Protein AF-A0A2E6ZWR4-F1 (afdb_monomer_lite)

Radius of gyration: 27.85 Å; chains: 1; bounding box: 72×24×108 Å

Secondary structure (DSSP, 8-state):
---THHHHHHHHHHHHHHHHHHHHHHHHHHHHHHHHTT-HHHHHHHHTTGGGT-TT-HHHHHHHHHHHHHHHHHHHHHHHHHHTT-HHHHHHHHHTT-S--S--SHHHHHHHHHHHHHHHHHHHHHHHHHTSTTS-S-----

Sequence (142 aa):
MADPATQSSTQVSEQLPADRDVRIAELLRSGLAHYFRGQFEPAIDVWARVPLLDRDHPLACDCIDRARAAVAALLRESEALAAEGRFVDGLGVLSRVGVGDDDRVDVDRMRVEFQRAALGALLSSVAAQGHTAGSGSESGRS

Structure (mmCIF, N/CA/C/O backbone):
data_AF-A0A2E6ZWR4-F1
#
_entry.id   AF-A0A2E6ZWR4-F1
#
loop_
_atom_site.group_PDB
_atom_site.id
_atom_site.type_symbol
_atom_site.label_atom_id
_atom_site.label_alt_id
_atom_site.label_comp_id
_atom_site.label_asym_id
_atom_site.label_entity_id
_atom_site.label_seq_id
_atom_site.pdbx_PDB_ins_code
_atom_site.Cartn_x
_atom_site.Cartn_y
_atom_site.Cartn_z
_atom_site.occupancy
_atom_site.B_iso_or_equiv
_atom_site.auth_seq_id
_atom_site.auth_comp_id
_atom_site.auth_asym_id
_atom_site.auth_atom_id
_atom_site.pdbx_PDB_model_num
ATOM 1 N N . MET A 1 1 ? 30.602 -12.336 -50.685 1.00 48.97 1 MET A N 1
ATOM 2 C CA . MET A 1 1 ? 30.801 -13.044 -49.406 1.00 48.97 1 MET A CA 1
ATOM 3 C C . MET A 1 1 ? 30.760 -11.983 -48.321 1.00 48.97 1 MET A C 1
ATOM 5 O O . MET A 1 1 ? 31.732 -11.257 -48.187 1.00 48.97 1 MET A O 1
ATOM 9 N N . ALA A 1 2 ? 29.598 -11.766 -47.701 1.00 54.44 2 ALA A N 1
ATOM 10 C CA . ALA A 1 2 ? 29.435 -10.766 -46.646 1.00 54.44 2 ALA A CA 1
ATOM 11 C C . ALA A 1 2 ? 29.805 -11.404 -45.301 1.00 54.44 2 ALA A C 1
ATOM 13 O O . ALA A 1 2 ? 29.348 -12.508 -45.011 1.00 54.44 2 ALA A O 1
ATOM 14 N N . ASP A 1 3 ? 30.660 -10.729 -44.538 1.00 57.72 3 ASP A N 1
ATOM 15 C CA . ASP A 1 3 ? 31.167 -11.186 -43.244 1.00 57.72 3 ASP A CA 1
ATOM 16 C C . ASP A 1 3 ? 30.056 -11.128 -42.169 1.00 57.72 3 ASP A C 1
ATOM 18 O O . ASP A 1 3 ? 29.534 -10.042 -41.900 1.00 57.72 3 ASP A O 1
ATOM 22 N N . PRO A 1 4 ? 29.671 -12.249 -41.528 1.00 61.91 4 PRO A N 1
ATOM 23 C CA . PRO A 1 4 ? 28.610 -12.277 -40.514 1.00 61.91 4 PRO A CA 1
ATOM 24 C C . PRO A 1 4 ? 29.039 -11.710 -39.146 1.00 61.91 4 PRO A C 1
ATOM 26 O O . PRO A 1 4 ? 28.212 -11.576 -38.248 1.00 61.91 4 PRO A O 1
ATOM 29 N N . ALA A 1 5 ? 30.316 -11.362 -38.957 1.00 59.69 5 ALA A N 1
ATOM 30 C CA . ALA A 1 5 ? 30.840 -10.921 -37.662 1.00 59.69 5 ALA A CA 1
ATOM 31 C C . ALA A 1 5 ? 30.540 -9.447 -37.322 1.00 59.69 5 ALA A C 1
ATOM 33 O O . ALA A 1 5 ? 30.563 -9.073 -36.151 1.00 59.69 5 ALA A O 1
ATOM 34 N N . THR A 1 6 ? 30.233 -8.599 -38.309 1.00 58.78 6 THR A N 1
ATOM 35 C CA . THR A 1 6 ? 29.997 -7.160 -38.070 1.00 58.78 6 THR A CA 1
ATOM 36 C C . THR A 1 6 ? 28.577 -6.867 -37.577 1.00 58.78 6 THR A C 1
ATOM 38 O O . THR A 1 6 ? 28.364 -5.880 -36.881 1.00 58.78 6 THR A O 1
ATOM 41 N N . GLN A 1 7 ? 27.604 -7.737 -37.874 1.00 58.31 7 GLN A N 1
ATOM 42 C CA . GLN A 1 7 ? 26.203 -7.521 -37.491 1.00 58.31 7 GLN A CA 1
ATOM 43 C C . GLN A 1 7 ? 25.979 -7.695 -35.982 1.00 58.31 7 GLN A C 1
ATOM 45 O O . GLN A 1 7 ? 25.259 -6.906 -35.378 1.00 58.31 7 GLN A O 1
ATOM 50 N N . SER A 1 8 ? 26.657 -8.653 -35.345 1.00 58.06 8 SER A N 1
ATOM 51 C CA . SER A 1 8 ? 26.458 -8.956 -33.922 1.00 58.06 8 SER A CA 1
ATOM 52 C C . SER A 1 8 ? 26.887 -7.824 -32.976 1.00 58.06 8 SER A C 1
ATOM 54 O O . SER A 1 8 ? 26.264 -7.645 -31.936 1.00 58.06 8 SER A O 1
ATOM 56 N N . SER A 1 9 ? 27.906 -7.026 -33.322 1.00 57.19 9 SER A N 1
ATOM 57 C CA . SER A 1 9 ? 28.370 -5.918 -32.460 1.00 57.19 9 SER A CA 1
ATOM 58 C C . SER A 1 9 ? 27.473 -4.678 -32.519 1.00 57.19 9 SER A C 1
ATOM 60 O O . SER A 1 9 ? 27.278 -4.006 -31.504 1.00 57.19 9 SER A O 1
ATOM 62 N N . THR A 1 10 ? 26.908 -4.368 -33.688 1.00 58.88 10 THR A N 1
ATOM 63 C CA . THR A 1 10 ? 25.992 -3.227 -33.848 1.00 58.88 10 THR A CA 1
ATOM 64 C C . THR A 1 10 ? 24.609 -3.556 -33.283 1.00 58.88 10 THR A C 1
ATOM 66 O O . THR A 1 10 ? 24.055 -2.763 -32.527 1.00 58.88 10 THR A O 1
ATOM 69 N N . GLN A 1 11 ? 24.109 -4.775 -33.521 1.00 58.88 11 GLN A N 1
ATOM 70 C CA . GLN A 1 11 ? 22.780 -5.197 -33.066 1.00 58.88 11 GLN A CA 1
ATOM 71 C C . GLN A 1 11 ? 22.659 -5.236 -31.532 1.00 58.88 11 GLN A C 1
ATOM 73 O O . GLN A 1 11 ? 21.685 -4.737 -30.977 1.00 58.88 11 GLN A O 1
ATOM 78 N N . VAL A 1 12 ? 23.678 -5.739 -30.822 1.00 61.72 12 VAL A N 1
ATOM 79 C CA . VAL A 1 12 ? 23.679 -5.807 -29.346 1.00 61.72 12 VAL A CA 1
ATOM 80 C C . VAL A 1 12 ? 23.626 -4.414 -28.698 1.00 61.72 12 VAL A C 1
ATOM 82 O O . VAL A 1 12 ? 23.031 -4.254 -27.633 1.00 61.72 12 VAL A O 1
ATOM 85 N N . SER A 1 13 ? 24.201 -3.397 -29.346 1.00 59.25 13 SER A N 1
ATOM 86 C CA . SER A 1 13 ? 24.250 -2.027 -28.814 1.00 59.25 13 SER A CA 1
ATOM 87 C C . SER A 1 13 ? 22.910 -1.286 -28.954 1.00 59.25 13 SER A C 1
ATOM 89 O O . SER A 1 13 ? 22.575 -0.476 -28.094 1.00 59.25 13 SER A O 1
ATOM 91 N N . GLU A 1 14 ? 22.124 -1.590 -29.993 1.00 61.69 14 GLU A N 1
ATOM 92 C CA . GLU A 1 14 ? 20.777 -1.028 -30.217 1.00 61.69 14 GLU A CA 1
ATOM 93 C C . GLU A 1 14 ? 19.658 -1.841 -29.541 1.00 61.69 14 GLU A C 1
ATOM 95 O O . GLU A 1 14 ? 18.616 -1.286 -29.198 1.00 61.69 14 GLU A O 1
ATOM 100 N N . GLN A 1 15 ? 19.869 -3.139 -29.294 1.00 66.06 15 GLN A N 1
ATOM 101 C CA . GLN A 1 15 ? 18.907 -3.991 -28.581 1.00 66.06 15 GLN A CA 1
ATOM 102 C C . GLN A 1 15 ? 18.849 -3.692 -27.077 1.00 66.06 15 GLN A C 1
ATOM 104 O O . GLN A 1 15 ? 17.773 -3.742 -26.492 1.00 66.06 15 GLN A O 1
ATOM 109 N N . LEU A 1 16 ? 19.972 -3.326 -26.446 1.00 70.75 16 LEU A N 1
ATOM 110 C CA . LEU A 1 16 ? 20.028 -3.098 -24.994 1.00 70.75 16 LEU A CA 1
ATOM 111 C C . LEU A 1 16 ? 19.099 -1.962 -24.496 1.00 70.75 16 LEU A C 1
ATOM 113 O O . LEU A 1 16 ? 18.450 -2.141 -23.463 1.00 70.75 16 LEU A O 1
ATOM 117 N N . PRO A 1 17 ? 19.011 -0.799 -25.178 1.00 76.75 17 PRO A N 1
ATOM 118 C CA . PRO A 1 17 ? 18.046 0.250 -24.844 1.00 76.75 17 PRO A CA 1
ATOM 119 C C . PRO A 1 17 ? 16.598 -0.160 -25.140 1.00 76.75 17 PRO A C 1
ATOM 121 O O . PRO A 1 17 ? 15.722 0.079 -24.315 1.00 76.75 17 PRO A O 1
ATOM 124 N N . ALA A 1 18 ? 16.346 -0.840 -26.264 1.00 81.38 18 ALA A N 1
ATOM 125 C CA . ALA A 1 18 ? 15.003 -1.294 -26.625 1.00 81.38 18 ALA A CA 1
ATOM 126 C C . ALA A 1 18 ? 14.454 -2.328 -25.622 1.00 81.38 18 ALA A C 1
ATOM 128 O O . ALA A 1 18 ? 13.310 -2.223 -25.180 1.00 81.38 18 ALA A O 1
ATOM 129 N N . ASP A 1 19 ? 15.286 -3.280 -25.195 1.00 87.25 19 ASP A N 1
ATOM 130 C CA . ASP A 1 19 ? 14.933 -4.270 -24.173 1.00 87.25 19 ASP A CA 1
ATOM 131 C C . ASP A 1 19 ? 14.662 -3.601 -22.816 1.00 87.25 19 ASP A C 1
ATOM 133 O O . ASP A 1 19 ? 13.757 -4.004 -22.078 1.00 87.25 19 ASP A O 1
ATOM 137 N N . ARG A 1 20 ? 15.409 -2.536 -22.495 1.00 86.62 20 ARG A N 1
ATOM 138 C CA . ARG A 1 20 ? 15.184 -1.723 -21.296 1.00 86.62 20 ARG A CA 1
ATOM 139 C C . ARG A 1 20 ? 13.829 -1.023 -21.342 1.00 86.62 20 ARG A C 1
ATOM 141 O O . ARG A 1 20 ? 13.088 -1.110 -20.365 1.00 86.62 20 ARG A O 1
ATOM 148 N N . ASP A 1 21 ? 13.490 -0.377 -22.451 1.00 87.62 21 ASP A N 1
ATOM 149 C CA . ASP A 1 21 ? 12.226 0.350 -22.609 1.00 87.62 21 ASP A CA 1
ATOM 150 C C . ASP A 1 21 ? 11.019 -0.591 -22.528 1.00 87.62 21 ASP A C 1
ATOM 152 O O . ASP A 1 21 ? 10.040 -0.301 -21.832 1.00 87.62 21 ASP A O 1
ATOM 156 N N . VAL A 1 22 ? 11.111 -1.767 -23.161 1.00 91.69 22 VAL A N 1
ATOM 157 C CA . VAL A 1 22 ? 10.099 -2.828 -23.040 1.00 91.69 22 VAL A CA 1
ATOM 158 C C . VAL A 1 22 ? 9.942 -3.241 -21.579 1.00 91.69 22 VAL A C 1
ATOM 160 O O . VAL A 1 22 ? 8.818 -3.318 -21.073 1.00 91.69 22 VAL A O 1
ATOM 163 N N . ARG A 1 23 ? 11.054 -3.440 -20.864 1.00 90.00 23 ARG A N 1
ATOM 164 C CA . ARG A 1 23 ? 11.020 -3.840 -19.458 1.00 90.00 23 ARG A CA 1
ATOM 165 C C . ARG A 1 23 ? 10.426 -2.766 -18.548 1.00 90.00 23 ARG A C 1
ATOM 167 O O . ARG A 1 23 ? 9.652 -3.094 -17.649 1.00 90.00 23 ARG A O 1
ATOM 174 N N . ILE A 1 24 ? 10.745 -1.495 -18.783 1.00 88.75 24 ILE A N 1
ATOM 175 C CA . ILE A 1 24 ? 10.148 -0.362 -18.063 1.00 88.75 24 ILE A CA 1
ATOM 176 C C . ILE A 1 24 ? 8.634 -0.332 -18.307 1.00 88.75 24 ILE A C 1
ATOM 178 O O . ILE A 1 24 ? 7.858 -0.257 -17.352 1.00 88.75 24 ILE A O 1
ATOM 182 N N . ALA A 1 25 ? 8.192 -0.478 -19.559 1.00 90.44 25 ALA A N 1
ATOM 183 C CA . ALA A 1 25 ? 6.772 -0.493 -19.906 1.00 90.44 25 ALA A CA 1
ATOM 184 C C . ALA A 1 25 ? 6.008 -1.670 -19.267 1.00 90.44 25 ALA A C 1
ATOM 186 O O . ALA A 1 25 ? 4.844 -1.525 -18.881 1.00 90.44 25 ALA A O 1
ATOM 187 N N . GLU A 1 26 ? 6.635 -2.841 -19.136 1.00 90.81 26 GLU A N 1
ATOM 188 C CA . GLU A 1 26 ? 6.075 -3.983 -18.401 1.00 90.81 26 GLU A CA 1
ATOM 189 C C . GLU A 1 26 ? 5.907 -3.687 -16.909 1.00 90.81 26 GLU A C 1
ATOM 191 O O . GLU A 1 26 ? 4.823 -3.912 -16.367 1.00 90.81 26 GLU A O 1
ATOM 196 N N . LEU A 1 27 ? 6.945 -3.155 -16.256 1.00 88.06 27 LEU A N 1
ATOM 197 C CA . LEU A 1 27 ? 6.906 -2.803 -14.835 1.00 88.06 27 LEU A CA 1
ATOM 198 C C . LEU A 1 27 ? 5.817 -1.762 -14.557 1.00 88.06 27 LEU A C 1
ATOM 200 O O . LEU A 1 27 ? 4.997 -1.950 -13.659 1.00 88.06 27 LEU A O 1
ATOM 204 N N . LEU A 1 28 ? 5.735 -0.706 -15.372 1.00 87.69 28 LEU A N 1
ATOM 205 C CA . LEU A 1 28 ? 4.702 0.321 -15.231 1.00 87.69 28 LEU A CA 1
ATOM 206 C C . LEU A 1 28 ? 3.293 -0.273 -15.332 1.00 87.69 28 LEU A C 1
ATOM 208 O O . LEU A 1 28 ? 2.453 -0.023 -14.465 1.00 87.69 28 LEU A O 1
ATOM 212 N N . ARG A 1 29 ? 3.044 -1.104 -16.350 1.00 91.44 29 ARG A N 1
ATOM 213 C CA . ARG A 1 29 ? 1.741 -1.744 -16.583 1.00 91.44 29 ARG A CA 1
ATOM 214 C C . ARG A 1 29 ? 1.370 -2.731 -15.477 1.00 91.44 29 ARG A C 1
ATOM 216 O O . ARG A 1 29 ? 0.216 -2.767 -15.057 1.00 91.44 29 ARG A O 1
ATOM 223 N N . SER A 1 30 ? 2.339 -3.511 -15.002 1.00 86.00 30 SER A N 1
ATOM 224 C CA . SER A 1 30 ? 2.144 -4.460 -13.906 1.00 86.00 30 SER A CA 1
ATOM 225 C C . SER A 1 30 ? 1.821 -3.734 -12.600 1.00 86.00 30 SER A C 1
ATOM 227 O O . SER A 1 30 ? 0.849 -4.083 -11.936 1.00 86.00 30 SER A O 1
ATOM 229 N N . GLY A 1 31 ? 2.563 -2.676 -12.255 1.00 82.44 31 GLY A N 1
ATOM 230 C CA . GLY A 1 31 ? 2.281 -1.885 -11.055 1.00 82.44 31 GLY A CA 1
ATOM 231 C C . GLY A 1 31 ? 0.929 -1.167 -11.132 1.00 82.44 31 GLY A C 1
ATOM 232 O O . GLY A 1 31 ? 0.187 -1.153 -10.153 1.00 82.44 31 GLY A O 1
ATOM 233 N N . LEU A 1 32 ? 0.521 -0.684 -12.315 1.00 87.06 32 LEU A N 1
ATOM 234 C CA . LEU A 1 32 ? -0.822 -0.121 -12.518 1.00 87.06 32 LEU A CA 1
ATOM 235 C C . LEU A 1 32 ? -1.931 -1.145 -12.249 1.00 87.06 32 LEU A C 1
ATOM 237 O O . LEU A 1 32 ? -2.946 -0.801 -11.642 1.00 87.06 32 LEU A O 1
ATOM 241 N N . ALA A 1 33 ? -1.748 -2.403 -12.658 1.00 84.94 33 ALA A N 1
ATOM 242 C CA . ALA A 1 33 ? -2.722 -3.457 -12.384 1.00 84.94 33 ALA A CA 1
ATOM 243 C C . ALA A 1 33 ? -2.906 -3.700 -10.875 1.00 84.94 33 ALA A C 1
ATOM 245 O O . ALA A 1 33 ? -4.036 -3.907 -10.431 1.00 84.94 33 ALA A O 1
ATOM 246 N N . HIS A 1 34 ? -1.830 -3.627 -10.085 1.00 80.44 34 HIS A N 1
ATOM 247 C CA . HIS A 1 34 ? -1.900 -3.688 -8.622 1.00 80.44 34 HIS A CA 1
ATOM 248 C C . HIS A 1 34 ? -2.564 -2.441 -8.026 1.00 80.44 34 HIS A C 1
ATOM 250 O O . HIS A 1 34 ? -3.484 -2.560 -7.214 1.00 80.44 34 HIS A O 1
ATOM 256 N N . TYR A 1 35 ? -2.183 -1.252 -8.496 1.00 78.25 35 TYR A N 1
ATOM 257 C CA . TYR A 1 35 ? -2.740 0.022 -8.038 1.00 78.25 35 TYR A CA 1
ATOM 258 C C . TYR A 1 35 ? -4.266 0.073 -8.189 1.00 78.25 35 TYR A C 1
ATOM 260 O O . TYR A 1 35 ? -4.979 0.375 -7.233 1.00 78.25 35 TYR A O 1
ATOM 268 N N . PHE A 1 36 ? -4.794 -0.303 -9.359 1.00 80.75 36 PHE A N 1
ATOM 269 C CA . PHE A 1 36 ? -6.242 -0.325 -9.600 1.00 80.75 36 PHE A CA 1
ATOM 270 C C . PHE A 1 36 ? -6.989 -1.390 -8.787 1.00 80.75 36 PHE A C 1
ATOM 272 O O . PHE A 1 36 ? -8.196 -1.270 -8.591 1.00 80.75 36 PHE A O 1
ATOM 279 N N . ARG A 1 37 ? -6.291 -2.413 -8.281 1.00 81.94 37 ARG A N 1
ATOM 280 C CA . ARG A 1 37 ? -6.846 -3.409 -7.351 1.00 81.94 37 ARG A CA 1
ATOM 281 C C . ARG A 1 37 ? -6.798 -2.950 -5.887 1.00 81.94 37 ARG A C 1
ATOM 283 O O . ARG A 1 37 ? -7.182 -3.721 -5.014 1.00 81.94 37 ARG A O 1
ATOM 290 N N . GLY A 1 38 ? -6.322 -1.732 -5.612 1.00 78.56 38 GLY A N 1
ATOM 291 C CA . GLY A 1 38 ? -6.100 -1.214 -4.255 1.00 78.56 38 GLY A CA 1
ATOM 292 C C . GLY A 1 38 ? -4.848 -1.778 -3.575 1.00 78.56 38 GLY A C 1
ATOM 293 O O . GLY A 1 38 ? -4.586 -1.478 -2.413 1.00 78.56 38 GLY A O 1
ATOM 294 N N . GLN A 1 39 ? -4.052 -2.569 -4.298 1.00 82.81 39 GLN A N 1
ATOM 295 C CA . GLN A 1 39 ? -2.819 -3.184 -3.817 1.00 82.81 39 GLN A CA 1
ATOM 296 C C . GLN A 1 39 ? -1.663 -2.189 -3.983 1.00 82.81 39 GLN A C 1
ATOM 298 O O . GLN A 1 39 ? -0.794 -2.357 -4.837 1.00 82.81 39 GLN A O 1
ATOM 303 N N . PHE A 1 40 ? -1.694 -1.108 -3.204 1.00 81.25 40 PHE A N 1
ATOM 304 C CA . PHE A 1 40 ? -0.751 0.004 -3.346 1.00 81.25 40 PHE A CA 1
ATOM 305 C C . PHE A 1 40 ? 0.700 -0.389 -3.043 1.00 81.25 40 PHE A C 1
ATOM 307 O O . PHE A 1 40 ? 1.587 0.055 -3.761 1.00 81.25 40 PHE A O 1
ATOM 314 N N . GLU A 1 41 ? 0.937 -1.261 -2.060 1.00 79.00 41 GLU A N 1
ATOM 315 C CA . GLU A 1 41 ? 2.291 -1.738 -1.728 1.00 79.00 41 GLU A CA 1
ATOM 316 C C . GLU A 1 41 ? 2.898 -2.596 -2.859 1.00 79.00 41 GLU A C 1
ATOM 318 O O . GLU A 1 41 ? 3.922 -2.188 -3.405 1.00 79.00 41 GLU A O 1
ATOM 323 N N . PRO A 1 42 ? 2.231 -3.660 -3.371 1.00 82.31 42 PRO A N 1
ATOM 324 C CA . PRO A 1 42 ? 2.722 -4.369 -4.559 1.00 82.31 42 PRO A CA 1
ATOM 325 C C . PRO A 1 42 ? 2.938 -3.468 -5.784 1.00 82.31 42 PRO A C 1
ATOM 327 O O . PRO A 1 42 ? 3.829 -3.717 -6.596 1.00 82.31 42 PRO A O 1
ATOM 330 N N . ALA A 1 43 ? 2.136 -2.408 -5.943 1.00 83.69 43 ALA A N 1
ATOM 331 C CA . ALA A 1 43 ? 2.357 -1.428 -7.003 1.00 83.69 43 ALA A CA 1
ATOM 332 C C . ALA A 1 43 ? 3.673 -0.652 -6.805 1.00 83.69 43 ALA A C 1
ATOM 334 O O . ALA A 1 43 ? 4.437 -0.507 -7.762 1.00 83.69 43 ALA A O 1
ATOM 335 N N . ILE A 1 44 ? 3.951 -0.196 -5.577 1.00 86.12 44 ILE A N 1
ATOM 336 C CA . ILE A 1 44 ? 5.193 0.498 -5.207 1.00 86.12 44 ILE A CA 1
ATOM 337 C C . ILE A 1 44 ? 6.400 -0.409 -5.444 1.00 86.12 44 ILE A C 1
ATOM 339 O O . ILE A 1 44 ? 7.346 0.035 -6.092 1.00 86.12 44 ILE A O 1
ATOM 343 N N . ASP A 1 45 ? 6.355 -1.670 -5.011 1.00 85.75 45 ASP A N 1
ATOM 344 C CA . ASP A 1 45 ? 7.469 -2.617 -5.162 1.00 85.75 45 ASP A CA 1
ATOM 345 C C . ASP A 1 45 ? 7.815 -2.876 -6.629 1.00 85.75 45 ASP A C 1
ATOM 347 O O . ASP A 1 45 ? 8.984 -2.897 -7.026 1.00 85.75 45 ASP A O 1
ATOM 351 N N . VAL A 1 46 ? 6.793 -3.034 -7.474 1.00 87.69 46 VAL A N 1
ATOM 352 C CA . VAL A 1 46 ? 6.992 -3.215 -8.914 1.00 87.69 46 VAL A CA 1
ATOM 353 C C . VAL A 1 46 ? 7.603 -1.958 -9.540 1.00 87.69 46 VAL A C 1
ATOM 355 O O . VAL A 1 46 ? 8.559 -2.064 -10.315 1.00 87.69 46 VAL A O 1
ATOM 358 N N . TRP A 1 47 ? 7.099 -0.768 -9.204 1.00 89.81 47 TRP A N 1
ATOM 359 C CA . TRP A 1 47 ? 7.631 0.489 -9.736 1.00 89.81 47 TRP A CA 1
ATOM 360 C C . TRP A 1 47 ? 9.019 0.840 -9.184 1.00 89.81 47 TRP A C 1
ATOM 362 O O . TRP A 1 47 ? 9.817 1.431 -9.910 1.00 89.81 47 TRP A O 1
ATOM 372 N N . ALA A 1 48 ? 9.369 0.399 -7.973 1.00 89.75 48 ALA A N 1
ATOM 373 C CA . ALA A 1 48 ? 10.691 0.581 -7.366 1.00 89.75 48 ALA A CA 1
ATOM 374 C C . ALA A 1 48 ? 11.817 -0.141 -8.129 1.00 89.75 48 ALA A C 1
ATOM 376 O O . ALA A 1 48 ? 12.998 0.132 -7.911 1.00 89.75 48 ALA A O 1
ATOM 377 N N . ARG A 1 49 ? 11.472 -1.025 -9.074 1.00 91.00 49 ARG A N 1
ATOM 378 C CA . ARG A 1 49 ? 12.432 -1.680 -9.975 1.00 91.00 49 ARG A CA 1
ATOM 379 C C . ARG A 1 49 ? 12.764 -0.836 -11.207 1.00 91.00 49 ARG A C 1
ATOM 381 O O . ARG A 1 49 ? 13.775 -1.107 -11.848 1.00 91.00 49 ARG A O 1
ATOM 388 N N . VAL A 1 50 ? 11.960 0.177 -11.544 1.00 91.50 50 VAL A N 1
ATOM 389 C CA . VAL A 1 50 ? 12.203 1.056 -12.704 1.00 91.50 50 VAL A CA 1
ATOM 390 C C . VAL A 1 50 ? 13.492 1.881 -12.545 1.00 91.50 50 VAL A C 1
ATOM 392 O O . VAL A 1 50 ? 14.285 1.866 -13.486 1.00 91.50 50 VAL A O 1
ATOM 395 N N . PRO A 1 51 ? 13.803 2.481 -11.373 1.00 89.25 51 PRO A N 1
ATOM 396 C CA . PRO A 1 51 ? 15.067 3.194 -11.150 1.00 89.25 51 PRO A CA 1
ATOM 397 C C . PRO A 1 51 ? 16.346 2.362 -11.334 1.00 89.25 51 PRO A C 1
ATOM 399 O O . PRO A 1 51 ? 17.427 2.926 -11.503 1.00 89.25 51 PRO A O 1
ATOM 402 N N . LEU A 1 52 ? 16.252 1.025 -11.315 1.00 88.19 52 LEU A N 1
ATOM 403 C CA . LEU A 1 52 ? 17.378 0.130 -11.624 1.00 88.19 52 LEU A CA 1
ATOM 404 C C 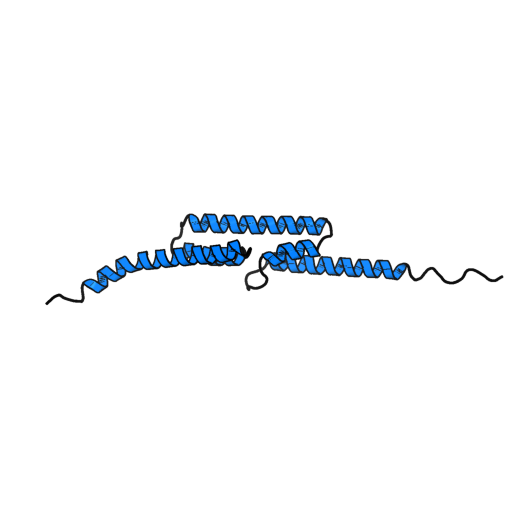. LEU A 1 52 ? 17.728 0.134 -13.122 1.00 88.19 52 LEU A C 1
ATOM 406 O O . LEU A 1 52 ? 18.843 -0.223 -13.497 1.00 88.19 52 LEU A O 1
ATOM 410 N N . LEU A 1 53 ? 16.768 0.507 -13.969 1.00 89.88 53 LEU A N 1
ATOM 411 C CA . LEU A 1 53 ? 16.870 0.547 -15.427 1.00 89.88 53 LEU A CA 1
ATOM 412 C C . LEU A 1 53 ? 17.026 1.987 -15.928 1.00 89.88 53 LEU A C 1
ATOM 414 O O . LEU A 1 53 ? 17.905 2.271 -16.742 1.00 89.88 53 LEU A O 1
ATOM 418 N N . ASP A 1 54 ? 16.192 2.890 -15.420 1.00 87.12 54 ASP A N 1
ATOM 419 C CA . ASP A 1 54 ? 16.197 4.323 -15.704 1.00 87.12 54 ASP A CA 1
ATOM 420 C C . ASP A 1 54 ? 15.991 5.087 -14.390 1.00 87.12 54 ASP A C 1
ATOM 422 O O . ASP A 1 54 ? 14.882 5.142 -13.855 1.00 87.12 54 ASP A O 1
ATOM 426 N N . ARG A 1 55 ? 17.095 5.624 -13.851 1.00 86.94 55 ARG A N 1
ATOM 427 C CA . ARG A 1 55 ? 17.169 6.215 -12.505 1.00 86.94 55 ARG A CA 1
ATOM 428 C C . ARG A 1 55 ? 16.158 7.340 -12.298 1.00 86.94 55 ARG A C 1
ATOM 430 O O . ARG A 1 55 ? 15.602 7.434 -11.209 1.00 86.94 55 ARG A O 1
ATOM 437 N N . ASP A 1 56 ? 15.937 8.157 -13.322 1.00 87.00 56 ASP A N 1
ATOM 438 C CA . ASP A 1 56 ? 15.169 9.399 -13.229 1.00 87.00 56 ASP A CA 1
ATOM 439 C C . ASP A 1 56 ? 13.857 9.315 -14.026 1.00 87.00 56 ASP A C 1
ATOM 441 O O . ASP A 1 56 ? 13.352 10.322 -14.522 1.00 87.00 56 ASP A O 1
ATOM 445 N N . HIS A 1 57 ? 13.289 8.107 -14.153 1.00 88.75 57 HIS A N 1
ATOM 446 C CA . HIS A 1 57 ? 12.067 7.895 -14.919 1.00 88.75 57 HIS A CA 1
ATOM 447 C C . HIS A 1 57 ? 10.857 8.613 -14.278 1.00 88.75 57 HIS A C 1
ATOM 449 O O . HIS A 1 57 ? 10.344 8.153 -13.248 1.00 88.75 57 HIS A O 1
ATOM 455 N N . PRO A 1 58 ? 10.322 9.694 -14.885 1.00 87.62 58 PRO A N 1
ATOM 456 C CA . PRO A 1 58 ? 9.369 10.585 -14.218 1.00 87.62 58 PRO A CA 1
ATOM 457 C C . PRO A 1 58 ? 8.043 9.891 -13.891 1.00 87.62 58 PRO A C 1
ATOM 459 O O . PRO A 1 58 ? 7.484 10.079 -12.813 1.00 87.62 58 PRO A O 1
ATOM 462 N N . LEU A 1 59 ? 7.568 9.015 -14.784 1.00 84.94 59 LEU A N 1
ATOM 463 C CA . LEU A 1 59 ? 6.311 8.297 -14.577 1.00 84.94 59 LEU A CA 1
ATOM 464 C C . LEU A 1 59 ? 6.380 7.322 -13.399 1.00 84.94 59 LEU A C 1
ATOM 466 O O . LEU A 1 59 ? 5.374 7.141 -12.717 1.00 84.94 59 LEU A O 1
ATOM 470 N N . ALA A 1 60 ? 7.533 6.696 -13.150 1.00 82.69 60 ALA A N 1
ATOM 471 C CA . ALA A 1 60 ? 7.685 5.781 -12.022 1.00 82.69 60 ALA A CA 1
ATOM 472 C C . ALA A 1 60 ? 7.653 6.548 -10.696 1.00 82.69 60 ALA A C 1
ATOM 474 O O . ALA A 1 60 ? 6.926 6.143 -9.789 1.00 82.69 60 ALA A O 1
ATOM 475 N N . CYS A 1 61 ? 8.360 7.681 -10.618 1.00 87.25 61 CYS A N 1
ATOM 476 C CA . CYS A 1 61 ? 8.331 8.573 -9.458 1.00 87.25 61 CYS A CA 1
ATOM 477 C C . CYS A 1 61 ? 6.901 9.042 -9.147 1.00 87.25 61 CYS A C 1
ATOM 479 O O . CYS A 1 61 ? 6.400 8.791 -8.052 1.00 87.25 61 CYS A O 1
ATOM 481 N N . ASP A 1 62 ? 6.191 9.587 -10.141 1.00 91.56 62 ASP A N 1
ATOM 482 C CA . ASP A 1 62 ? 4.809 10.057 -9.976 1.00 91.56 62 ASP A CA 1
ATOM 483 C C . ASP A 1 62 ? 3.839 8.943 -9.553 1.00 91.56 62 ASP A C 1
ATOM 485 O O . ASP A 1 62 ? 2.833 9.187 -8.878 1.00 91.56 62 ASP A O 1
ATOM 489 N N . CYS A 1 63 ? 4.066 7.711 -10.012 1.00 86.06 63 CYS A N 1
ATOM 490 C CA . CYS A 1 63 ? 3.239 6.567 -9.640 1.00 86.06 63 CYS A CA 1
ATOM 491 C C . CYS A 1 63 ? 3.504 6.135 -8.191 1.00 86.06 63 CYS A C 1
ATOM 493 O O . CYS A 1 63 ? 2.552 5.958 -7.426 1.00 86.06 63 CYS A O 1
ATOM 495 N N . ILE A 1 64 ? 4.775 6.036 -7.792 1.00 84.06 64 ILE A N 1
ATOM 496 C CA . ILE A 1 64 ? 5.182 5.705 -6.419 1.00 84.06 64 ILE A CA 1
ATOM 497 C C . ILE A 1 64 ? 4.639 6.742 -5.433 1.00 84.06 64 ILE A C 1
ATOM 499 O O . ILE A 1 64 ? 4.041 6.368 -4.422 1.00 84.06 64 ILE A O 1
ATOM 503 N N . ASP A 1 65 ? 4.770 8.032 -5.740 1.00 86.62 65 ASP A N 1
ATOM 504 C CA . ASP A 1 65 ? 4.279 9.105 -4.873 1.00 86.62 65 ASP A CA 1
ATOM 505 C C . ASP A 1 65 ? 2.757 9.046 -4.703 1.00 86.62 65 ASP A C 1
ATOM 507 O O . ASP A 1 65 ? 2.239 9.155 -3.587 1.00 86.62 65 ASP A O 1
ATOM 511 N N . ARG A 1 66 ? 2.021 8.775 -5.788 1.00 85.94 66 ARG A N 1
ATOM 512 C CA . ARG A 1 66 ? 0.563 8.593 -5.730 1.00 85.94 66 ARG A CA 1
ATOM 513 C C . ARG A 1 66 ? 0.145 7.368 -4.922 1.00 85.94 66 ARG A C 1
ATOM 515 O O . ARG A 1 66 ? -0.839 7.449 -4.188 1.00 85.94 66 ARG A O 1
ATOM 522 N N . ALA A 1 67 ? 0.854 6.246 -5.032 1.00 85.12 67 ALA A N 1
ATOM 523 C CA . ALA A 1 67 ? 0.558 5.064 -4.222 1.00 85.12 67 ALA A CA 1
ATOM 524 C C . ALA A 1 67 ? 0.852 5.297 -2.738 1.00 85.12 67 ALA A C 1
ATOM 52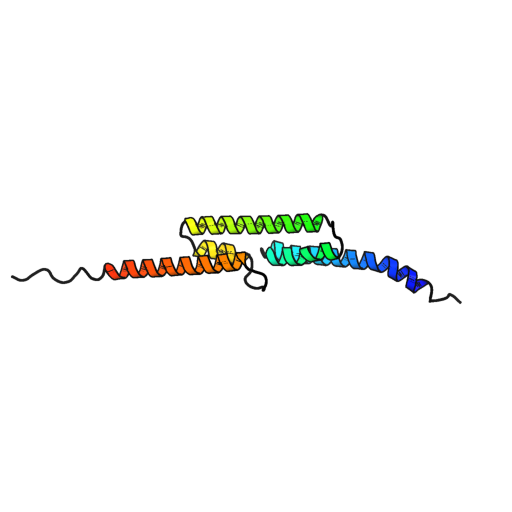6 O O . ALA A 1 67 ? 0.006 4.986 -1.901 1.00 85.12 67 ALA A O 1
ATOM 527 N N . ARG A 1 68 ? 1.975 5.941 -2.404 1.00 85.94 68 ARG A N 1
ATOM 528 C CA . ARG A 1 68 ? 2.303 6.320 -1.021 1.00 85.94 68 ARG A CA 1
ATOM 529 C C . ARG A 1 68 ? 1.264 7.266 -0.421 1.00 85.94 68 ARG A C 1
ATOM 531 O O . ARG A 1 68 ? 0.849 7.082 0.721 1.00 85.94 68 ARG A O 1
ATOM 538 N N . ALA A 1 69 ? 0.791 8.243 -1.195 1.00 85.00 69 ALA A N 1
ATOM 539 C CA . ALA A 1 69 ? -0.281 9.138 -0.765 1.00 85.00 69 ALA A CA 1
ATOM 540 C C . ALA A 1 69 ? -1.597 8.384 -0.495 1.00 85.00 69 ALA A C 1
ATOM 542 O O . ALA A 1 69 ? -2.290 8.692 0.478 1.00 85.00 69 ALA A O 1
ATOM 543 N N . ALA A 1 70 ? -1.925 7.383 -1.318 1.00 83.56 70 ALA A N 1
ATOM 544 C CA . ALA A 1 70 ? -3.098 6.537 -1.115 1.00 83.56 70 ALA A CA 1
ATOM 545 C C . ALA A 1 70 ? -2.979 5.694 0.164 1.00 83.56 70 ALA A C 1
ATOM 547 O O . ALA A 1 70 ? -3.920 5.662 0.955 1.00 83.56 70 ALA A O 1
ATOM 548 N N . VAL A 1 71 ? -1.811 5.096 0.423 1.00 82.31 71 VAL A N 1
ATOM 549 C CA . VAL A 1 71 ? -1.533 4.378 1.678 1.00 82.31 71 VAL A CA 1
ATOM 550 C C . VAL A 1 71 ? -1.708 5.313 2.874 1.00 82.31 71 VAL A C 1
ATOM 552 O O . VAL A 1 71 ? -2.499 5.020 3.765 1.00 82.31 71 VAL A O 1
ATOM 555 N N . ALA A 1 72 ? -1.074 6.488 2.870 1.00 82.88 72 ALA A N 1
ATOM 556 C CA . ALA A 1 72 ? -1.192 7.453 3.964 1.00 82.88 72 ALA A CA 1
ATOM 557 C C . ALA A 1 72 ? -2.642 7.917 4.213 1.00 82.88 72 ALA A C 1
ATOM 559 O O . ALA A 1 72 ? -3.021 8.192 5.353 1.00 82.88 72 ALA A O 1
ATOM 560 N N . ALA A 1 73 ? -3.463 8.021 3.164 1.00 85.31 73 ALA A N 1
ATOM 561 C CA . ALA A 1 73 ? -4.883 8.332 3.301 1.00 85.31 73 ALA A CA 1
ATOM 562 C C . ALA A 1 73 ? -5.661 7.192 3.977 1.00 85.31 73 ALA A C 1
ATOM 564 O O . ALA A 1 73 ? -6.442 7.463 4.886 1.00 85.31 73 ALA A O 1
ATOM 565 N N . LEU A 1 74 ? -5.401 5.938 3.592 1.00 83.50 74 LEU A N 1
ATOM 566 C CA . LEU A 1 74 ? -6.015 4.763 4.218 1.00 83.50 74 LEU A CA 1
ATOM 567 C C . LEU A 1 74 ? -5.624 4.624 5.690 1.00 83.50 74 LEU A C 1
ATOM 569 O O . LEU A 1 74 ? -6.473 4.297 6.516 1.00 83.50 74 LEU A O 1
ATOM 573 N N . LEU A 1 75 ? -4.362 4.901 6.031 1.00 81.81 75 LEU A N 1
ATOM 574 C CA . LEU A 1 75 ? -3.909 4.875 7.422 1.00 81.81 75 LEU A CA 1
ATOM 575 C C . LEU A 1 75 ? -4.657 5.926 8.250 1.00 81.81 75 LEU A C 1
ATOM 577 O O . LEU A 1 75 ? -5.248 5.575 9.268 1.00 81.81 75 LEU A O 1
ATOM 581 N N . ARG A 1 76 ? -4.755 7.171 7.766 1.00 83.00 76 ARG A N 1
ATOM 582 C CA . ARG A 1 76 ? -5.533 8.230 8.436 1.00 83.00 76 ARG A CA 1
ATOM 583 C C . ARG A 1 76 ? -7.014 7.881 8.591 1.00 83.00 76 ARG A C 1
ATOM 585 O O . ARG A 1 76 ? -7.595 8.149 9.638 1.00 83.00 76 ARG A O 1
ATOM 592 N N . GLU A 1 77 ? -7.631 7.286 7.570 1.00 85.38 77 GLU A N 1
ATOM 593 C CA . GLU A 1 77 ? -9.019 6.811 7.649 1.00 85.38 77 GLU A CA 1
ATOM 594 C C . GLU A 1 77 ? -9.165 5.713 8.712 1.00 85.38 77 GLU A C 1
ATOM 596 O O . GLU A 1 77 ? -10.086 5.752 9.527 1.00 85.38 77 GLU A O 1
ATOM 601 N N . SER A 1 78 ? -8.223 4.767 8.759 1.00 77.31 78 SER A N 1
ATOM 602 C CA . SER A 1 78 ? -8.226 3.706 9.766 1.00 77.31 78 SER A CA 1
ATOM 603 C C . SER A 1 78 ? -8.048 4.249 11.187 1.00 77.31 78 SER A C 1
ATOM 605 O O . SER A 1 78 ? -8.770 3.828 12.089 1.00 77.31 78 SER A O 1
ATOM 607 N N . GLU A 1 79 ? -7.152 5.221 11.386 1.00 79.50 79 GLU A N 1
ATOM 608 C CA . GLU A 1 79 ? -6.914 5.887 12.671 1.00 79.50 79 GLU A CA 1
ATOM 609 C C . GLU A 1 79 ? -8.162 6.630 13.157 1.00 79.50 79 GLU A C 1
ATOM 611 O O . GLU A 1 79 ? -8.532 6.510 14.326 1.00 79.50 79 GLU A O 1
ATOM 616 N N . ALA A 1 80 ? -8.855 7.338 12.259 1.00 85.44 80 ALA A N 1
ATOM 617 C CA . ALA A 1 80 ? -10.114 8.004 12.580 1.00 85.44 80 ALA A CA 1
ATOM 618 C C . ALA A 1 80 ? -11.186 6.997 13.034 1.00 85.44 80 ALA A C 1
ATOM 620 O O 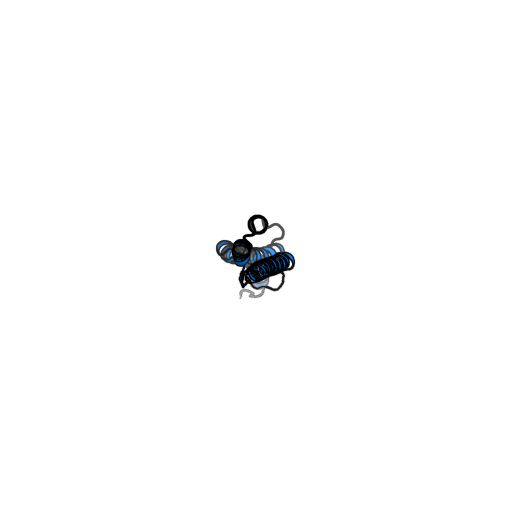. ALA A 1 80 ? -11.829 7.195 14.065 1.00 85.44 80 ALA A O 1
ATOM 621 N N . LEU A 1 81 ? -11.317 5.865 12.332 1.00 84.75 81 LEU A N 1
ATOM 622 C CA . LEU A 1 81 ? -12.245 4.796 12.712 1.00 84.75 81 LEU A CA 1
ATOM 623 C C . LEU A 1 81 ? -11.881 4.160 14.062 1.00 84.75 81 LEU A C 1
ATOM 625 O O . LEU A 1 81 ? -12.771 3.866 14.858 1.00 84.75 81 LEU A O 1
ATOM 629 N N . ALA A 1 82 ? -10.592 3.978 14.363 1.00 77.81 82 ALA A N 1
ATOM 630 C CA . ALA A 1 82 ? -10.155 3.518 15.683 1.00 77.81 82 ALA A CA 1
ATOM 631 C C . ALA A 1 82 ? -10.501 4.508 16.797 1.00 77.81 82 ALA A C 1
ATOM 633 O O . ALA A 1 82 ? -10.956 4.083 17.858 1.00 77.81 82 ALA A O 1
ATOM 634 N N . ALA A 1 83 ? -10.311 5.809 16.567 1.00 81.81 83 ALA A N 1
ATOM 635 C CA . ALA A 1 83 ? -10.661 6.839 17.543 1.00 81.81 83 ALA A CA 1
ATOM 636 C C . ALA A 1 83 ? -12.170 6.851 17.857 1.00 81.81 83 ALA A C 1
ATOM 638 O O . ALA A 1 83 ? -12.565 7.125 18.988 1.00 81.81 83 ALA A O 1
ATOM 639 N N . GLU A 1 84 ? -13.008 6.480 16.885 1.00 87.88 84 GLU A N 1
ATOM 640 C CA . GLU A 1 84 ? -14.457 6.288 17.047 1.00 87.88 84 GLU A CA 1
ATOM 641 C C . GLU A 1 84 ?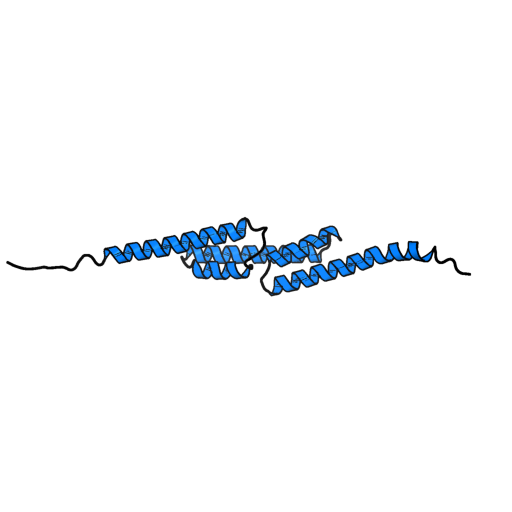 -14.838 4.931 17.678 1.00 87.88 84 GLU A C 1
ATOM 643 O O . GLU A 1 84 ? -16.019 4.643 17.873 1.00 87.88 84 GLU A O 1
ATOM 648 N N . GLY A 1 85 ? -13.865 4.064 17.983 1.00 82.81 85 GLY A N 1
ATOM 649 C CA . GLY A 1 85 ? -14.095 2.710 18.498 1.00 82.81 85 GLY A CA 1
ATOM 650 C C . GLY A 1 85 ? -14.537 1.695 17.434 1.00 82.81 85 GLY A C 1
ATOM 651 O O . GLY A 1 85 ? -14.881 0.556 17.757 1.00 82.81 85 GLY A O 1
ATOM 652 N N . ARG A 1 86 ? -14.509 2.070 16.152 1.00 86.31 86 ARG A N 1
ATOM 653 C CA . ARG A 1 86 ? -14.937 1.264 14.999 1.00 86.31 86 ARG A CA 1
ATOM 654 C C . ARG A 1 86 ? -13.780 0.447 14.420 1.00 86.31 86 ARG A C 1
ATOM 656 O O . ARG A 1 86 ? -13.465 0.503 13.232 1.00 86.31 86 ARG A O 1
ATOM 663 N N . PHE A 1 87 ? -13.140 -0.353 15.268 1.00 77.44 87 PHE A N 1
ATOM 664 C CA . PHE A 1 87 ? -11.931 -1.105 14.911 1.00 77.44 87 PHE A CA 1
ATOM 665 C C . PHE A 1 87 ? -12.135 -2.108 13.764 1.00 77.44 87 PHE A C 1
ATOM 667 O O . PHE A 1 87 ? -11.224 -2.313 12.967 1.00 77.44 87 PHE A O 1
ATOM 674 N N . VAL A 1 88 ? -13.324 -2.712 13.646 1.00 78.69 88 VAL A N 1
ATOM 675 C CA . VAL A 1 88 ? -13.655 -3.654 12.557 1.00 78.69 88 VAL A CA 1
ATOM 676 C C . VAL A 1 88 ? -13.694 -2.944 11.203 1.00 78.69 88 VAL A C 1
ATOM 678 O O . VAL A 1 88 ? -13.152 -3.455 10.225 1.00 78.69 88 VAL A O 1
ATOM 681 N N . ASP A 1 89 ? -14.262 -1.738 11.158 1.00 81.12 89 ASP A N 1
ATOM 682 C CA . ASP A 1 89 ? -14.305 -0.927 9.942 1.00 81.12 89 ASP A CA 1
ATOM 683 C C . ASP A 1 89 ? -12.894 -0.467 9.552 1.00 81.12 89 ASP A C 1
ATOM 685 O O . ASP A 1 89 ? -12.501 -0.591 8.391 1.00 81.12 89 ASP A O 1
ATOM 689 N N . GLY A 1 90 ? -12.091 -0.035 10.534 1.00 78.69 90 GLY A N 1
ATOM 690 C CA . GLY A 1 90 ? -10.680 0.311 10.327 1.00 78.69 90 GLY A CA 1
ATOM 691 C C . GLY A 1 90 ? -9.856 -0.862 9.784 1.00 78.69 90 GLY A C 1
ATOM 692 O O . GLY A 1 90 ? -9.095 -0.704 8.830 1.00 78.69 90 GLY A O 1
ATOM 693 N N . LEU A 1 91 ? -10.071 -2.075 10.303 1.00 75.94 91 LEU A N 1
ATOM 694 C CA . LEU A 1 91 ? -9.457 -3.297 9.769 1.00 75.94 91 LEU A CA 1
ATOM 695 C C . LEU A 1 91 ? -9.921 -3.609 8.337 1.00 75.94 91 LEU A C 1
ATOM 697 O O . LEU A 1 91 ? -9.123 -4.093 7.532 1.00 75.94 91 LEU A O 1
ATOM 701 N N . GLY A 1 92 ? -11.173 -3.310 7.985 1.00 79.81 92 GLY A N 1
ATOM 702 C CA . GLY A 1 92 ? -11.687 -3.443 6.618 1.00 79.81 92 GLY A CA 1
ATOM 703 C C . GLY A 1 92 ? -11.034 -2.473 5.623 1.00 79.81 92 GLY A C 1
ATOM 704 O O . GLY A 1 92 ? -10.813 -2.825 4.462 1.00 79.81 92 GLY A O 1
ATOM 705 N N . VAL A 1 93 ? -10.676 -1.267 6.073 1.00 78.69 93 VAL A N 1
ATOM 706 C CA . VAL A 1 93 ? -9.886 -0.299 5.291 1.00 78.69 93 VAL A CA 1
ATOM 707 C C . VAL A 1 93 ? -8.466 -0.826 5.065 1.00 78.69 93 VAL A C 1
ATOM 709 O O . VAL A 1 93 ? -8.007 -0.874 3.925 1.00 78.69 93 VAL A O 1
ATOM 712 N N . LEU A 1 94 ? -7.803 -1.316 6.117 1.00 73.75 94 LEU A N 1
ATOM 713 C CA . LEU A 1 94 ? -6.432 -1.838 6.031 1.00 73.75 94 LEU A CA 1
ATOM 714 C C . LEU A 1 94 ? -6.330 -3.150 5.237 1.00 73.75 94 LEU A C 1
ATOM 716 O O . LEU A 1 94 ? -5.337 -3.386 4.553 1.00 73.75 94 LEU A O 1
ATOM 720 N N . SER A 1 95 ? -7.369 -3.989 5.255 1.00 69.38 95 SER A N 1
ATOM 721 C CA . SER A 1 95 ? -7.396 -5.257 4.506 1.00 69.38 95 SER A CA 1
ATOM 722 C C . SER A 1 95 ? -7.350 -5.058 2.985 1.00 69.38 95 SER A C 1
ATOM 724 O O . SER A 1 95 ? -6.887 -5.946 2.267 1.00 69.38 95 SER A O 1
ATOM 726 N N . ARG A 1 96 ? -7.764 -3.884 2.482 1.00 67.69 96 ARG A N 1
ATOM 727 C CA . ARG A 1 96 ? -7.651 -3.520 1.056 1.00 67.69 96 ARG A CA 1
ATOM 728 C C . ARG A 1 96 ? -6.208 -3.310 0.597 1.00 67.69 96 ARG A C 1
ATOM 730 O O . ARG A 1 96 ? -5.938 -3.507 -0.580 1.00 67.69 96 ARG A O 1
ATOM 737 N N . VAL A 1 97 ? -5.282 -3.018 1.516 1.00 64.31 97 VAL A N 1
ATOM 738 C CA . VAL A 1 97 ? -3.838 -2.893 1.228 1.00 64.31 97 VAL A CA 1
ATOM 739 C C . VAL A 1 97 ? -3.191 -4.271 0.975 1.00 64.31 97 VAL A C 1
ATOM 741 O O . VAL A 1 97 ? -2.036 -4.371 0.575 1.00 64.31 97 VAL A O 1
ATOM 744 N N . GLY A 1 98 ? -3.973 -5.353 1.090 1.00 55.62 98 GLY A N 1
ATOM 745 C CA . GLY A 1 98 ? -3.657 -6.690 0.595 1.00 55.62 98 GLY A CA 1
ATOM 746 C C . GLY A 1 98 ? -2.823 -7.474 1.587 1.00 55.62 98 GLY A C 1
ATOM 747 O O . GLY A 1 98 ? -1.641 -7.240 1.698 1.00 55.62 98 GLY A O 1
ATOM 748 N N . VAL A 1 99 ? -3.419 -8.398 2.329 1.00 46.28 99 VAL A N 1
ATOM 749 C CA . VAL A 1 99 ? -2.702 -9.350 3.190 1.00 46.28 99 VAL A CA 1
ATOM 750 C C . VAL A 1 99 ? -1.744 -10.204 2.344 1.00 46.28 99 VAL A C 1
ATOM 752 O O . VAL A 1 99 ? -2.202 -10.861 1.413 1.00 46.28 99 VAL A O 1
ATOM 755 N N . GLY A 1 100 ? -0.457 -10.220 2.706 1.00 49.66 100 GLY A N 1
ATOM 756 C CA . GLY A 1 100 ? 0.558 -11.122 2.151 1.00 49.66 100 GLY A CA 1
ATOM 757 C C . GLY A 1 100 ? 1.585 -10.429 1.259 1.00 49.66 100 GLY A C 1
ATOM 758 O O . GLY A 1 100 ? 1.344 -10.293 0.072 1.00 49.66 100 GLY A O 1
ATOM 759 N N . ASP A 1 101 ? 2.688 -9.974 1.851 1.00 37.34 101 ASP A N 1
ATOM 760 C CA . ASP A 1 101 ? 4.068 -10.178 1.379 1.00 37.34 101 ASP A CA 1
ATOM 761 C C . ASP A 1 101 ? 5.038 -9.579 2.422 1.00 37.34 101 ASP A C 1
ATOM 763 O O . ASP A 1 101 ? 4.662 -8.685 3.185 1.00 37.34 101 ASP A O 1
ATOM 767 N N . ASP A 1 102 ? 6.235 -10.163 2.501 1.00 46.97 102 ASP A N 1
ATOM 768 C CA . ASP A 1 102 ? 7.133 -10.283 3.672 1.00 46.97 102 ASP A CA 1
ATOM 769 C C . ASP A 1 102 ? 7.765 -8.969 4.195 1.00 46.97 102 ASP A C 1
ATOM 771 O O . ASP A 1 102 ? 8.380 -8.956 5.258 1.00 46.97 102 ASP A O 1
ATOM 775 N N . ASP A 1 103 ? 7.566 -7.834 3.520 1.00 47.66 103 ASP A N 1
ATOM 776 C CA . ASP A 1 103 ? 8.253 -6.567 3.825 1.00 47.66 103 ASP A CA 1
ATOM 777 C C . ASP A 1 103 ? 7.345 -5.527 4.510 1.00 47.66 103 ASP A C 1
ATOM 779 O O . ASP A 1 103 ? 7.216 -4.378 4.080 1.00 47.66 103 ASP A O 1
ATOM 783 N N . ARG A 1 104 ? 6.675 -5.916 5.605 1.00 55.94 104 ARG A N 1
ATOM 784 C CA . ARG A 1 104 ? 5.655 -5.077 6.266 1.00 55.94 104 ARG A CA 1
ATOM 785 C C . ARG A 1 104 ? 5.864 -4.866 7.753 1.00 55.94 104 ARG A C 1
ATOM 787 O O . ARG A 1 104 ? 5.233 -5.517 8.572 1.00 55.94 104 ARG A O 1
ATOM 794 N N . VAL A 1 10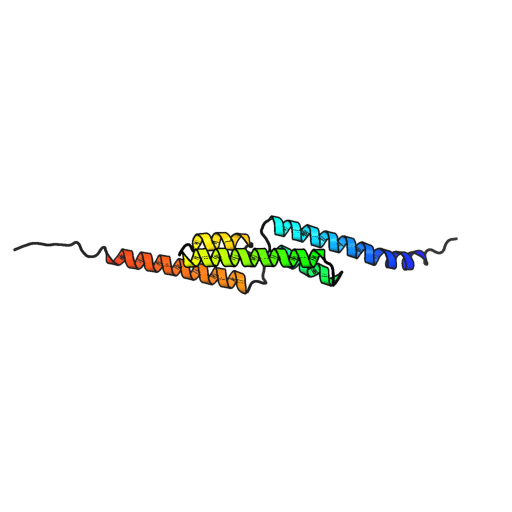5 ? 6.645 -3.862 8.139 1.00 57.22 105 VAL A N 1
ATOM 795 C CA . VAL A 1 105 ? 6.716 -3.489 9.563 1.00 57.22 105 VAL A CA 1
ATOM 796 C C . VAL A 1 105 ? 5.539 -2.593 9.966 1.00 57.22 105 VAL A C 1
ATOM 798 O O . VAL A 1 105 ? 4.8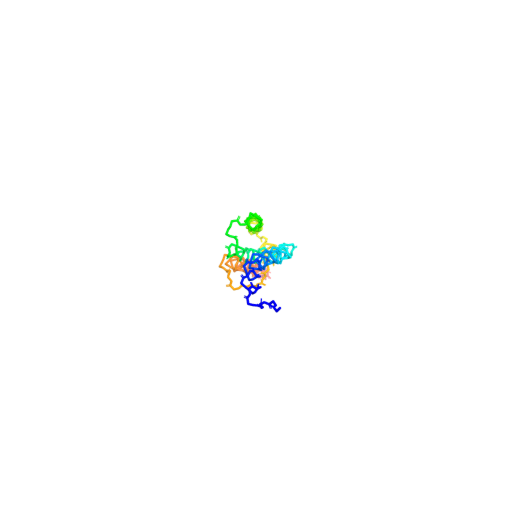72 -2.888 10.952 1.00 57.22 105 VAL A O 1
ATOM 801 N N . ASP A 1 106 ? 5.210 -1.544 9.208 1.00 56.16 106 ASP A N 1
ATOM 802 C CA . ASP A 1 106 ? 4.270 -0.515 9.690 1.00 56.16 106 ASP A CA 1
ATOM 803 C C . ASP A 1 106 ? 2.783 -0.884 9.546 1.00 56.16 106 ASP A C 1
ATOM 805 O O . ASP A 1 106 ? 2.013 -0.732 10.499 1.00 56.16 106 ASP A O 1
ATOM 809 N N . VAL A 1 107 ? 2.366 -1.414 8.389 1.00 61.09 107 VAL A N 1
ATOM 810 C CA . VAL A 1 107 ? 0.963 -1.819 8.151 1.00 61.09 107 VAL A CA 1
ATOM 811 C C . VAL A 1 107 ? 0.595 -3.049 8.982 1.00 61.09 107 VAL A C 1
ATOM 813 O O . VAL A 1 107 ? -0.504 -3.107 9.540 1.00 61.09 107 VAL A O 1
ATOM 816 N N . ASP A 1 108 ? 1.510 -4.011 9.128 1.00 63.28 108 ASP A N 1
ATOM 817 C CA . ASP A 1 108 ? 1.258 -5.173 9.982 1.00 63.28 108 ASP A CA 1
ATOM 818 C C . ASP A 1 108 ? 1.322 -4.815 11.461 1.00 63.28 108 ASP A C 1
ATOM 820 O O . ASP A 1 108 ? 0.470 -5.286 12.216 1.00 63.28 108 ASP A O 1
ATOM 824 N N . ARG A 1 109 ? 2.221 -3.911 11.882 1.00 68.50 109 ARG A N 1
ATOM 825 C CA . ARG A 1 109 ? 2.177 -3.359 13.244 1.00 68.50 109 ARG A CA 1
ATOM 826 C C . ARG A 1 109 ? 0.817 -2.734 13.523 1.00 68.50 109 ARG A C 1
ATOM 828 O O . ARG A 1 109 ? 0.216 -3.033 14.550 1.00 68.50 109 ARG A O 1
ATOM 835 N N . MET A 1 110 ? 0.292 -1.925 12.602 1.00 66.50 110 MET A N 1
ATOM 836 C CA . MET A 1 110 ? -1.018 -1.304 12.794 1.00 66.50 110 MET A CA 1
ATOM 837 C C . MET A 1 110 ? -2.156 -2.333 12.807 1.00 66.50 110 MET A C 1
ATOM 839 O O . MET A 1 110 ? -3.047 -2.241 13.649 1.00 66.50 110 MET A O 1
ATOM 843 N N . ARG A 1 111 ? -2.111 -3.369 11.958 1.00 68.69 111 ARG A N 1
ATOM 844 C CA . ARG A 1 111 ? -3.067 -4.490 12.027 1.00 68.69 111 ARG A CA 1
ATOM 845 C C . ARG A 1 111 ? -3.039 -5.180 13.387 1.00 68.69 111 ARG A C 1
ATOM 847 O O . ARG A 1 111 ? -4.105 -5.431 13.942 1.00 68.69 111 ARG A O 1
ATOM 854 N N . VAL A 1 112 ? -1.854 -5.475 13.918 1.00 73.75 112 VAL A N 1
ATOM 855 C CA . VAL A 1 112 ? -1.692 -6.141 15.219 1.00 73.75 112 VAL A CA 1
ATOM 856 C C . VAL A 1 112 ? -2.243 -5.270 16.349 1.00 73.75 112 VAL A C 1
ATOM 858 O O . VAL A 1 112 ? -2.995 -5.767 17.189 1.00 73.75 112 VAL A O 1
ATOM 861 N N . GLU A 1 113 ? -1.946 -3.968 16.344 1.00 73.81 113 GLU A N 1
ATOM 862 C CA . GLU A 1 113 ? -2.477 -3.023 17.335 1.00 73.81 113 GLU A CA 1
ATOM 863 C C . GLU A 1 113 ? -4.009 -2.936 17.276 1.00 73.81 113 GLU A C 1
ATOM 865 O O . GLU A 1 113 ? -4.682 -3.038 18.304 1.00 73.81 113 GLU A O 1
ATOM 870 N N . PHE A 1 114 ? -4.591 -2.853 16.076 1.00 67.75 114 PHE A N 1
ATOM 871 C CA . PHE A 1 114 ? -6.046 -2.823 15.906 1.00 67.75 114 PHE A CA 1
ATOM 872 C C . PHE A 1 114 ? -6.715 -4.132 16.328 1.00 67.75 114 PHE A C 1
ATOM 874 O O . PHE A 1 114 ? -7.756 -4.111 16.986 1.00 67.75 114 PHE A O 1
ATOM 881 N N . GLN A 1 115 ? -6.122 -5.279 15.989 1.00 75.81 115 GLN A N 1
ATOM 882 C CA . GLN A 1 115 ? -6.613 -6.589 16.419 1.00 75.81 115 GLN A CA 1
ATOM 883 C C . GLN A 1 115 ? -6.609 -6.705 17.946 1.00 75.81 115 GLN A C 1
ATOM 885 O O . GLN A 1 115 ? -7.593 -7.152 18.540 1.00 75.81 115 GLN A O 1
ATOM 890 N N . ARG A 1 116 ? -5.532 -6.253 18.597 1.00 76.69 116 ARG A N 1
ATOM 891 C CA . ARG A 1 116 ? -5.415 -6.243 20.057 1.00 76.69 116 ARG A CA 1
ATOM 892 C C . ARG A 1 116 ? -6.435 -5.306 20.704 1.00 76.69 116 ARG A C 1
ATOM 894 O O . ARG A 1 116 ? -7.075 -5.702 21.679 1.00 76.69 116 ARG A O 1
ATOM 901 N N . ALA A 1 117 ? -6.610 -4.101 20.166 1.00 72.56 117 ALA A N 1
ATOM 902 C CA . ALA A 1 117 ? -7.585 -3.134 20.664 1.00 72.56 117 ALA A CA 1
ATOM 903 C C . ALA A 1 117 ? -9.024 -3.664 20.553 1.00 72.56 117 ALA A C 1
ATOM 905 O O . ALA A 1 117 ? -9.779 -3.603 21.525 1.00 72.56 117 ALA A O 1
ATOM 906 N N . ALA A 1 118 ? -9.384 -4.269 19.416 1.00 73.00 118 ALA A N 1
ATOM 907 C CA . ALA A 1 118 ? -10.702 -4.864 19.204 1.00 73.00 118 ALA A CA 1
ATOM 908 C C . ALA A 1 118 ? -10.987 -6.007 20.193 1.00 73.00 118 ALA A C 1
ATOM 910 O O . ALA A 1 118 ? -12.052 -6.042 20.812 1.00 73.00 118 ALA A O 1
ATOM 911 N N . LEU A 1 119 ? -10.025 -6.915 20.395 1.00 76.00 119 LEU A N 1
ATOM 912 C CA . LEU A 1 119 ? -10.153 -7.995 21.378 1.00 76.00 119 LEU A CA 1
ATOM 913 C C . LEU A 1 119 ? -10.283 -7.446 22.805 1.00 76.00 119 LEU A C 1
ATOM 915 O O . LEU A 1 119 ? -11.132 -7.910 23.563 1.00 76.00 119 LEU A O 1
ATOM 919 N N . GLY A 1 120 ? -9.501 -6.424 23.165 1.00 80.50 120 GLY A N 1
ATOM 920 C CA . GLY A 1 120 ? -9.593 -5.764 24.470 1.00 80.50 120 GLY A CA 1
ATOM 921 C C . GLY A 1 120 ? -10.954 -5.106 24.725 1.00 80.50 120 GLY A C 1
ATOM 922 O O . GLY A 1 120 ? -11.503 -5.236 25.823 1.00 80.50 120 GLY A O 1
ATOM 923 N N . ALA A 1 121 ? -11.532 -4.458 23.710 1.00 72.88 121 ALA A N 1
ATOM 924 C CA . ALA A 1 121 ? -12.860 -3.852 23.786 1.00 72.88 121 ALA A CA 1
ATOM 925 C C . ALA A 1 121 ? -13.966 -4.910 23.953 1.00 72.88 121 ALA A C 1
ATOM 927 O O . ALA A 1 121 ? -14.840 -4.761 24.810 1.00 72.88 121 ALA A O 1
ATOM 928 N N . LEU A 1 122 ? -13.899 -6.011 23.196 1.00 74.75 122 LEU A N 1
ATOM 929 C CA . LEU A 1 122 ? -14.846 -7.127 23.307 1.00 74.75 122 LEU A CA 1
ATOM 930 C C . LEU A 1 122 ? -14.775 -7.804 24.684 1.00 74.75 122 LEU A C 1
ATOM 932 O O . LEU A 1 122 ? -15.809 -8.050 25.304 1.00 74.75 122 LEU A O 1
ATOM 936 N N . LEU A 1 123 ? -13.566 -8.053 25.199 1.00 78.25 123 LEU A N 1
ATOM 937 C CA . LEU A 1 123 ? -13.366 -8.645 26.527 1.00 78.25 123 LEU A CA 1
ATOM 938 C C . LEU A 1 123 ? -13.848 -7.712 27.649 1.00 78.25 123 LEU A C 1
ATOM 940 O O . LEU A 1 123 ? -14.516 -8.169 28.576 1.00 78.25 123 LEU A O 1
ATOM 944 N N . SER A 1 124 ? -13.585 -6.406 27.540 1.00 74.50 124 SER A N 1
ATOM 945 C CA . SER A 1 124 ? -14.101 -5.400 28.482 1.00 74.50 124 SER A CA 1
ATOM 946 C C . SER A 1 124 ? -15.632 -5.322 28.463 1.00 74.50 124 SER A C 1
ATOM 948 O O . SER A 1 124 ? -16.261 -5.214 29.514 1.00 74.50 124 SER A O 1
ATOM 950 N N . SER A 1 125 ? -16.252 -5.438 27.284 1.00 69.62 125 SER A N 1
ATOM 951 C CA . SER A 1 125 ? -17.711 -5.480 27.133 1.00 69.62 125 SER A CA 1
ATOM 952 C C . SER A 1 125 ? -18.334 -6.735 27.761 1.00 69.62 125 SER A C 1
ATOM 954 O O . SER A 1 125 ? -19.369 -6.643 28.421 1.00 69.62 125 SER A O 1
ATOM 956 N N . VAL A 1 126 ? -17.706 -7.908 27.616 1.00 70.56 126 VAL A N 1
ATOM 957 C CA . VAL A 1 126 ? -18.152 -9.154 28.270 1.00 70.56 126 VAL A CA 1
ATOM 958 C C . VAL A 1 126 ? -18.019 -9.063 29.793 1.00 70.56 126 VAL A C 1
ATOM 960 O O . VAL A 1 126 ? -18.938 -9.453 30.514 1.00 70.56 126 VAL A O 1
ATOM 963 N N . ALA A 1 127 ? -16.922 -8.491 30.296 1.00 70.00 127 ALA A N 1
ATOM 964 C CA . ALA A 1 127 ? -16.729 -8.274 31.729 1.00 70.00 127 ALA A CA 1
ATOM 965 C C . ALA A 1 127 ? -17.792 -7.330 32.326 1.00 70.00 127 ALA A C 1
ATOM 967 O O . ALA A 1 127 ? -18.302 -7.590 33.416 1.00 70.00 127 ALA A O 1
ATOM 968 N N . ALA A 1 128 ? -18.184 -6.279 31.596 1.00 65.81 128 ALA A N 1
ATOM 969 C CA . ALA A 1 128 ? -19.251 -5.365 32.009 1.00 65.81 128 ALA A CA 1
ATOM 970 C C . ALA A 1 128 ? -20.641 -6.036 32.055 1.00 65.81 128 ALA A C 1
ATOM 972 O O . ALA A 1 128 ? -21.458 -5.700 32.911 1.00 65.81 128 ALA A O 1
ATOM 973 N N . GLN A 1 129 ? -20.907 -7.013 31.181 1.00 60.34 129 GLN A N 1
ATOM 974 C CA . GLN A 1 129 ? -22.175 -7.756 31.139 1.00 60.34 129 GLN A CA 1
ATOM 975 C C . GLN A 1 129 ? -22.281 -8.840 32.227 1.00 60.34 129 GLN A C 1
ATOM 977 O O . GLN A 1 129 ? -23.376 -9.141 32.691 1.00 60.34 129 GLN A O 1
ATOM 982 N N . GLY A 1 130 ? -21.156 -9.398 32.686 1.00 60.88 130 GLY A N 1
ATOM 983 C CA . GLY A 1 130 ? -21.134 -10.393 33.767 1.00 60.88 130 GLY A CA 1
ATOM 984 C C . GLY A 1 130 ? -21.453 -9.833 35.161 1.00 60.88 130 GLY A C 1
ATOM 985 O O . GLY A 1 130 ? -21.801 -10.598 36.058 1.00 60.88 130 GLY A O 1
ATOM 986 N N . HIS A 1 131 ? -21.368 -8.512 35.360 1.00 53.47 131 HIS A N 1
ATOM 987 C CA . HIS A 1 131 ? -21.576 -7.875 36.668 1.00 53.47 131 HIS A CA 1
ATOM 988 C C . HIS A 1 131 ? -23.038 -7.470 36.944 1.00 53.47 131 HIS A C 1
ATOM 990 O O . HIS A 1 131 ? -23.384 -7.154 38.080 1.00 53.47 131 HIS A O 1
ATOM 996 N N . THR A 1 132 ? -23.918 -7.491 35.937 1.00 57.59 132 THR A N 1
ATOM 997 C CA . THR A 1 132 ? -25.338 -7.114 36.088 1.00 57.59 132 THR A CA 1
ATOM 998 C C . THR A 1 132 ? -26.260 -8.304 36.371 1.00 57.59 132 THR A C 1
ATOM 1000 O O . THR A 1 132 ? -27.395 -8.104 36.795 1.00 57.59 132 THR A O 1
ATOM 1003 N N . ALA A 1 133 ? -25.777 -9.543 36.221 1.00 56.12 133 ALA A N 1
ATOM 1004 C CA . ALA A 1 133 ? -26.561 -10.761 36.451 1.00 56.12 133 ALA A CA 1
ATOM 1005 C C . ALA A 1 133 ? -26.622 -11.222 37.929 1.00 56.12 133 ALA A C 1
ATOM 1007 O O . ALA A 1 133 ? -27.238 -12.242 38.222 1.00 56.12 133 ALA A O 1
ATOM 1008 N N . GLY A 1 134 ? -25.999 -10.492 38.866 1.00 55.75 134 GLY A N 1
ATOM 1009 C CA . GLY A 1 134 ? -25.900 -10.875 40.286 1.00 55.75 134 GLY A CA 1
ATOM 1010 C C . GLY A 1 134 ? -26.855 -10.173 41.263 1.00 55.75 134 GLY A C 1
ATOM 1011 O O . GLY A 1 134 ? -26.807 -10.473 42.452 1.00 55.75 134 GLY A O 1
ATOM 1012 N N . SER A 1 135 ? -27.710 -9.244 40.816 1.00 56.72 135 SER A N 1
ATOM 1013 C CA . SER A 1 135 ? -28.607 -8.481 41.706 1.00 56.72 135 SER A CA 1
ATOM 1014 C C . SER A 1 135 ? -30.068 -8.844 41.450 1.00 56.72 135 SER A C 1
ATOM 1016 O O . SER A 1 135 ? -30.803 -8.137 40.764 1.00 56.72 135 SER A O 1
ATOM 1018 N N . GLY A 1 136 ? -30.478 -10.009 41.944 1.00 59.75 136 GLY A N 1
ATOM 1019 C CA . GLY A 1 136 ? -31.835 -10.504 41.747 1.00 59.75 136 GLY A CA 1
ATOM 1020 C C . GLY A 1 136 ? -32.098 -11.823 42.456 1.00 59.75 136 GLY A C 1
ATOM 1021 O O . GLY A 1 136 ? -32.479 -12.793 41.814 1.00 59.75 136 GLY A O 1
ATOM 1022 N N . SER A 1 137 ? -31.879 -11.897 43.769 1.00 53.19 137 SER A N 1
ATOM 1023 C CA . SER A 1 137 ? -32.484 -12.950 44.594 1.00 53.19 137 SER A CA 1
ATOM 1024 C C . SER A 1 137 ? -32.801 -12.430 45.998 1.00 53.19 137 SER A C 1
ATOM 1026 O O . SER A 1 137 ? -31.923 -12.225 46.827 1.00 53.19 137 SER A O 1
ATOM 1028 N N . GLU A 1 138 ? -34.107 -12.217 46.176 1.00 53.78 138 GLU A N 1
ATOM 1029 C CA . GLU A 1 138 ? -34.903 -12.328 47.403 1.00 53.78 138 GLU A CA 1
ATOM 1030 C C . GLU A 1 138 ? -34.777 -11.267 48.504 1.00 53.78 138 GLU A C 1
ATOM 1032 O O . GLU A 1 138 ? -34.193 -11.442 49.570 1.00 53.78 138 GLU A O 1
ATOM 1037 N N . SER A 1 139 ? -35.565 -10.208 48.293 1.00 57.09 139 SER A N 1
ATOM 1038 C CA . SER A 1 139 ? -36.525 -9.759 49.302 1.00 57.09 139 SER A CA 1
ATOM 1039 C C . SER A 1 139 ? -37.336 -10.924 49.890 1.00 57.09 139 SER A C 1
ATOM 1041 O O . SER A 1 139 ? -38.026 -11.626 49.157 1.00 57.09 139 SER A O 1
ATOM 1043 N N . GLY A 1 140 ? -37.404 -10.975 51.221 1.00 60.47 140 GLY A N 1
ATOM 1044 C CA . GLY A 1 140 ? -38.664 -11.235 51.921 1.00 60.47 140 GLY A CA 1
ATOM 1045 C C . GLY A 1 140 ? -38.807 -12.579 52.633 1.00 60.47 140 GLY A C 1
ATOM 1046 O O . GLY A 1 140 ? -39.117 -13.586 52.007 1.00 60.47 140 GLY A O 1
ATOM 1047 N N . ARG A 1 141 ? -38.712 -12.528 53.967 1.00 52.91 141 ARG A N 1
ATOM 1048 C CA . ARG A 1 141 ? -39.610 -13.125 54.990 1.00 52.91 141 ARG A CA 1
ATOM 1049 C C . ARG A 1 141 ? -38.916 -12.897 56.342 1.00 52.91 141 ARG A C 1
ATOM 1051 O O . ARG A 1 141 ? -37.799 -13.362 56.529 1.00 52.91 141 ARG A O 1
ATOM 1058 N N . SER A 1 142 ? -39.340 -11.901 57.125 1.00 58.66 142 SER A N 1
ATOM 1059 C CA . SER A 1 142 ? -40.461 -11.966 58.088 1.00 58.66 142 SER A CA 1
ATOM 1060 C C . SER A 1 142 ? -40.288 -13.091 59.093 1.00 58.66 142 SER A C 1
ATOM 1062 O O . SER A 1 142 ? -40.361 -14.259 58.661 1.00 58.66 142 SER A O 1
#

Foldseek 3Di:
DDDPVVCVVVVVVVVLVVVLVVQLVVLQVVLVVCVVLLQLVSSLVSLVCNCVSPVPPPSSVVSNVVSVVSVVVLQVVLVVCVVVVNLVVSLVSLCSNPPDDDPDDDSVVVVVVSVVSNVVVVVVVVVVVVVVVPPDDDDDDD

pLDDT: mean 74.45, std 13.03, range [37.34, 91.69]